Protein AF-G9KKS2-F1 (afdb_monomer_lite)

Radius of gyration: 14.2 Å; chains: 1; bounding box: 35×24×34 Å

Structure (mmCIF, N/CA/C/O backbone):
data_AF-G9KKS2-F1
#
_entry.id   AF-G9KKS2-F1
#
loop_
_atom_site.group_PDB
_atom_site.id
_atom_site.type_symbol
_atom_site.label_atom_id
_atom_site.label_alt_id
_atom_site.label_comp_id
_atom_site.label_asym_id
_atom_site.label_entity_id
_atom_site.label_seq_id
_atom_site.pdbx_PDB_ins_code
_atom_site.Cartn_x
_atom_site.Cartn_y
_atom_site.Cartn_z
_atom_site.occupancy
_atom_site.B_iso_or_equiv
_atom_site.auth_seq_id
_atom_site.auth_comp_id
_atom_site.auth_asym_id
_atom_site.auth_atom_id
_atom_site.pdbx_PDB_model_num
ATOM 1 N N . ALA A 1 1 ? -7.886 7.099 15.543 1.00 83.62 1 ALA A N 1
ATOM 2 C CA . ALA A 1 1 ? -7.538 7.980 14.397 1.00 83.62 1 ALA A CA 1
ATOM 3 C C . ALA A 1 1 ? -8.672 7.925 13.369 1.00 83.62 1 ALA A C 1
ATOM 5 O O . ALA A 1 1 ? -9.555 7.106 13.554 1.00 83.62 1 ALA A O 1
ATOM 6 N N . LYS A 1 2 ? -8.714 8.789 12.344 1.00 93.69 2 LYS A N 1
ATOM 7 C CA . LYS A 1 2 ? -9.787 8.756 11.314 1.00 93.69 2 LYS A CA 1
ATOM 8 C C . LYS A 1 2 ? -9.296 8.363 9.921 1.00 93.69 2 LYS A C 1
ATOM 10 O O . LYS A 1 2 ? -10.074 7.894 9.100 1.00 93.69 2 LYS A O 1
ATOM 15 N N . PHE A 1 3 ? -8.017 8.585 9.652 1.00 96.56 3 PHE A N 1
ATOM 16 C CA . PHE A 1 3 ? -7.410 8.340 8.357 1.00 96.56 3 PHE A CA 1
ATOM 17 C C . PHE A 1 3 ? -5.939 7.975 8.527 1.00 96.56 3 PHE A C 1
ATOM 19 O O . PHE A 1 3 ? -5.321 8.303 9.545 1.00 96.56 3 PHE A O 1
ATOM 26 N N . LEU A 1 4 ? -5.398 7.343 7.495 1.00 97.12 4 LEU A N 1
ATOM 27 C CA . LEU A 1 4 ? -3.981 7.113 7.277 1.00 97.12 4 LEU A CA 1
ATOM 28 C C . LEU A 1 4 ? -3.576 7.844 5.995 1.00 97.12 4 LEU A C 1
ATOM 30 O O . LEU A 1 4 ? -4.281 7.778 4.990 1.00 97.12 4 LEU A O 1
ATOM 34 N N . GLN A 1 5 ? -2.449 8.550 6.033 1.00 97.94 5 GLN A N 1
ATOM 35 C CA . GLN A 1 5 ? -1.909 9.243 4.867 1.00 97.94 5 GLN A CA 1
ATOM 36 C C . GLN A 1 5 ? -0.416 8.972 4.723 1.00 97.94 5 GLN A C 1
ATOM 38 O O . GLN A 1 5 ? 0.298 8.872 5.724 1.00 97.94 5 GLN A O 1
ATOM 43 N N . TYR A 1 6 ? 0.050 8.865 3.483 1.00 97.88 6 TYR A N 1
ATOM 44 C CA . TYR A 1 6 ? 1.457 8.637 3.173 1.00 97.88 6 TYR A CA 1
ATOM 45 C C . TYR A 1 6 ? 1.794 9.085 1.748 1.00 97.88 6 TYR A C 1
ATOM 47 O O . TYR A 1 6 ? 0.917 9.317 0.914 1.00 97.88 6 TYR A O 1
ATOM 55 N N . TRP A 1 7 ? 3.096 9.166 1.471 1.00 98.12 7 TRP A N 1
ATOM 56 C CA . TRP A 1 7 ? 3.625 9.221 0.114 1.00 98.12 7 TRP A CA 1
ATOM 57 C C . TRP A 1 7 ? 4.288 7.890 -0.225 1.00 98.12 7 TRP A C 1
ATOM 59 O O . TRP A 1 7 ? 5.124 7.405 0.534 1.00 98.12 7 TRP A O 1
ATOM 69 N N . GLY A 1 8 ? 3.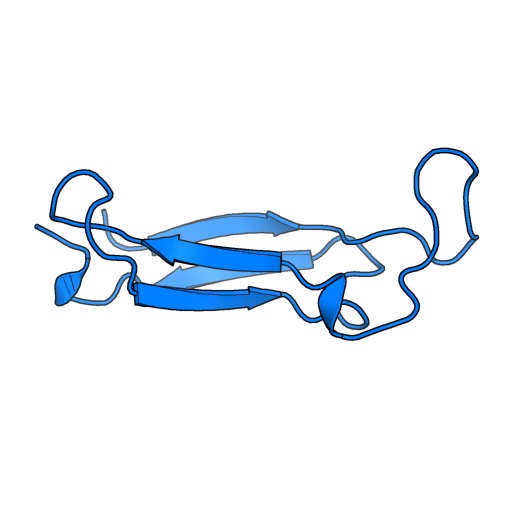909 7.301 -1.354 1.00 96.12 8 GLY A N 1
ATOM 70 C CA . GLY A 1 8 ? 4.432 6.030 -1.839 1.00 96.12 8 GLY A CA 1
ATOM 71 C C . GLY A 1 8 ? 5.132 6.177 -3.185 1.00 96.12 8 GLY A C 1
ATOM 72 O O . GLY A 1 8 ? 4.760 7.019 -4.004 1.00 96.12 8 GLY A O 1
ATOM 73 N N . ARG A 1 9 ? 6.135 5.329 -3.422 1.00 95.31 9 ARG A N 1
ATOM 74 C CA . ARG A 1 9 ? 6.773 5.137 -4.728 1.00 95.31 9 ARG A CA 1
ATOM 75 C C . ARG A 1 9 ? 7.254 3.693 -4.856 1.00 95.31 9 ARG A C 1
ATOM 77 O O . ARG A 1 9 ? 7.900 3.184 -3.946 1.00 95.31 9 ARG A O 1
ATOM 84 N N . ILE A 1 10 ? 6.977 3.071 -5.995 1.00 96.00 10 ILE A N 1
ATOM 85 C CA . ILE A 1 10 ? 7.419 1.729 -6.368 1.00 96.00 10 ILE A CA 1
ATOM 86 C C . ILE A 1 10 ? 8.274 1.863 -7.629 1.00 96.00 10 ILE A C 1
ATOM 88 O O . ILE A 1 10 ? 7.773 2.063 -8.733 1.00 96.00 10 ILE A O 1
ATOM 92 N N . GLY A 1 11 ? 9.590 1.771 -7.448 1.00 94.31 11 GLY A N 1
ATOM 93 C CA . GLY A 1 11 ? 10.556 1.838 -8.540 1.00 94.31 11 GLY A CA 1
ATOM 94 C C . GLY A 1 11 ? 10.727 3.217 -9.181 1.00 94.31 11 GLY A C 1
ATOM 95 O O . GLY A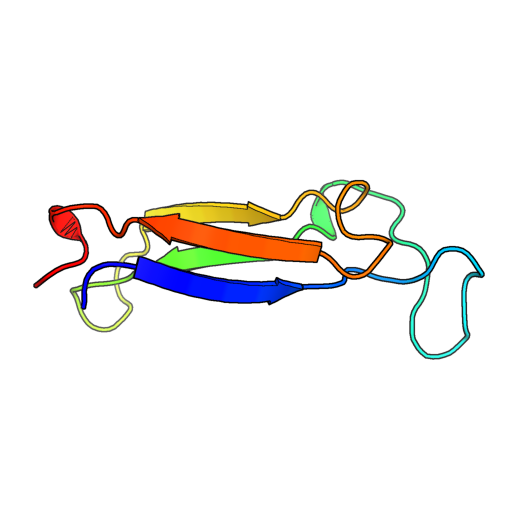 1 11 ? 10.391 4.256 -8.607 1.00 94.31 11 GLY A O 1
ATOM 96 N N . SER A 1 12 ? 11.307 3.242 -10.383 1.00 90.56 12 SER A N 1
ATOM 97 C CA . SER A 1 12 ? 11.558 4.478 -11.131 1.00 90.56 12 SER A CA 1
ATOM 98 C C . SER A 1 12 ? 11.266 4.360 -12.626 1.00 90.56 12 SER A C 1
ATOM 100 O O . SER A 1 12 ? 11.340 3.280 -13.209 1.00 90.56 12 SER A O 1
ATOM 102 N N . GLU A 1 13 ? 10.968 5.494 -13.270 1.00 84.06 13 GLU A N 1
ATOM 103 C CA . GLU A 1 13 ? 10.811 5.555 -14.730 1.00 84.06 13 GLU A CA 1
ATOM 104 C C . GLU A 1 13 ? 12.123 5.276 -15.466 1.00 84.06 13 GLU A C 1
ATOM 106 O O . GLU A 1 13 ? 12.122 4.543 -16.451 1.00 84.06 13 GLU A O 1
ATOM 111 N N . ASN A 1 14 ? 13.237 5.797 -14.942 1.00 83.88 14 ASN A N 1
ATOM 112 C CA . ASN A 1 14 ? 14.546 5.781 -15.602 1.00 83.88 14 ASN A CA 1
ATOM 113 C C . ASN A 1 14 ? 15.365 4.511 -15.325 1.00 83.88 14 ASN A C 1
ATOM 115 O O . ASN A 1 14 ? 16.542 4.465 -15.670 1.00 83.88 14 ASN A O 1
ATOM 119 N N . ASN A 1 15 ? 14.771 3.509 -14.671 1.00 73.69 15 ASN A N 1
ATOM 120 C CA . ASN A 1 15 ? 15.434 2.270 -14.265 1.00 73.69 15 ASN A CA 1
ATOM 121 C C . ASN A 1 15 ? 16.778 2.513 -13.546 1.00 73.69 15 ASN A C 1
ATOM 123 O O . ASN A 1 15 ? 17.820 1.978 -13.923 1.00 73.69 15 ASN A O 1
ATOM 127 N N . MET A 1 16 ? 16.751 3.376 -12.527 1.00 81.31 16 MET A N 1
ATOM 128 C CA . MET A 1 16 ? 17.926 3.708 -11.720 1.00 81.31 16 MET A CA 1
ATOM 129 C C . MET A 1 16 ? 18.483 2.462 -11.019 1.00 81.31 16 MET A C 1
ATOM 131 O O . MET A 1 16 ? 17.718 1.625 -10.547 1.00 81.31 16 MET A O 1
ATOM 135 N N . THR A 1 17 ? 19.806 2.387 -10.864 1.00 81.44 17 THR A N 1
ATOM 136 C CA . THR A 1 17 ? 20.507 1.235 -10.259 1.00 81.44 17 THR A CA 1
ATOM 137 C C . THR A 1 17 ? 20.082 0.921 -8.823 1.00 81.44 17 THR A C 1
ATOM 139 O O . THR A 1 17 ? 20.188 -0.219 -8.386 1.00 81.44 17 THR A O 1
ATOM 142 N N . SER A 1 18 ? 19.595 1.913 -8.076 1.00 88.25 18 SER A N 1
ATOM 143 C CA . SER A 1 18 ? 19.083 1.739 -6.712 1.00 88.25 18 SER A CA 1
ATOM 144 C C . SER A 1 18 ? 17.560 1.574 -6.631 1.00 88.25 18 SER A C 1
ATOM 146 O O . SER A 1 18 ? 17.036 1.323 -5.549 1.00 88.25 18 SER A O 1
ATOM 148 N N . CYS A 1 19 ? 16.831 1.748 -7.739 1.00 89.75 19 CYS A N 1
ATOM 149 C CA . CYS A 1 19 ? 15.369 1.780 -7.754 1.00 89.75 19 CYS A CA 1
ATOM 150 C C . CYS A 1 19 ? 14.846 1.374 -9.138 1.00 89.75 19 CYS A C 1
ATOM 152 O O . CYS A 1 19 ? 14.479 2.218 -9.959 1.00 89.75 19 CYS A O 1
ATOM 154 N N . HIS A 1 20 ? 14.865 0.075 -9.422 1.00 93.06 20 HIS A N 1
ATOM 155 C CA . HIS A 1 20 ? 14.505 -0.454 -10.735 1.00 93.06 20 HIS A CA 1
ATOM 156 C C . HIS A 1 20 ? 13.028 -0.242 -11.075 1.00 93.06 20 HIS A C 1
ATOM 158 O O . HIS A 1 20 ? 12.182 -0.084 -10.195 1.00 93.06 20 HIS A O 1
ATOM 164 N N . ARG A 1 21 ? 12.716 -0.220 -12.373 1.00 93.88 21 ARG A N 1
ATOM 165 C CA . ARG A 1 21 ? 11.330 -0.156 -12.844 1.00 93.88 21 ARG A CA 1
ATOM 166 C C . ARG A 1 21 ? 10.632 -1.490 -12.538 1.00 93.88 21 ARG A C 1
ATOM 168 O O . ARG A 1 21 ? 11.165 -2.520 -12.948 1.00 93.88 21 ARG A O 1
ATOM 175 N N . PRO A 1 22 ? 9.456 -1.492 -11.890 1.00 94.31 22 PRO A N 1
ATOM 176 C CA . PRO A 1 22 ? 8.754 -2.730 -11.595 1.00 94.31 22 PRO A CA 1
ATOM 177 C C . PRO A 1 22 ? 8.143 -3.300 -12.881 1.00 94.31 22 PRO A C 1
ATOM 179 O O . PRO A 1 22 ? 7.659 -2.550 -13.739 1.00 94.31 22 PRO A O 1
ATOM 182 N N . ILE A 1 23 ? 8.173 -4.622 -13.036 1.00 94.69 23 ILE A N 1
ATOM 183 C CA . ILE A 1 23 ? 7.821 -5.301 -14.294 1.00 94.69 23 ILE A CA 1
ATOM 184 C C . ILE A 1 23 ? 6.584 -6.189 -14.176 1.00 94.69 23 ILE A C 1
ATOM 186 O O . ILE A 1 23 ? 5.953 -6.484 -15.192 1.00 94.69 23 ILE A O 1
ATOM 190 N N . CYS A 1 24 ? 6.191 -6.588 -12.966 1.00 95.88 24 CYS A N 1
ATOM 191 C CA . CYS A 1 24 ? 5.035 -7.452 -12.760 1.00 95.88 24 CYS A CA 1
ATOM 192 C C . CYS A 1 24 ? 4.180 -7.063 -11.549 1.00 95.88 24 CYS A C 1
ATOM 194 O O . CYS A 1 24 ? 4.627 -6.410 -10.611 1.00 95.88 24 CYS A O 1
ATOM 196 N N . ARG A 1 25 ? 2.933 -7.554 -11.539 1.00 96.31 25 ARG A N 1
ATOM 197 C CA . ARG A 1 25 ? 1.951 -7.270 -10.479 1.00 96.31 25 ARG A CA 1
ATOM 198 C C . ARG A 1 25 ? 2.419 -7.661 -9.072 1.00 96.31 25 ARG A C 1
ATOM 200 O O . ARG A 1 25 ? 2.013 -7.031 -8.105 1.00 96.31 25 ARG A O 1
ATOM 207 N N . LYS A 1 26 ? 3.277 -8.678 -8.948 1.00 96.94 26 LYS A N 1
ATOM 208 C CA . LYS A 1 26 ? 3.792 -9.152 -7.649 1.00 96.94 26 LYS A CA 1
ATOM 209 C C . LYS A 1 26 ? 4.751 -8.167 -6.974 1.00 96.94 26 LYS A C 1
ATOM 211 O O . LYS A 1 26 ? 5.084 -8.368 -5.816 1.00 96.94 26 LYS A O 1
ATOM 216 N N . GLU A 1 27 ? 5.191 -7.136 -7.690 1.00 96.94 27 GLU A N 1
ATOM 217 C CA . GLU A 1 27 ? 6.028 -6.055 -7.160 1.00 96.94 27 GLU A CA 1
ATOM 218 C C . GLU A 1 27 ? 5.196 -4.876 -6.626 1.00 96.94 27 GLU A C 1
ATOM 220 O O . GLU A 1 27 ? 5.756 -3.862 -6.214 1.00 96.94 27 GLU A O 1
ATOM 225 N N . GLY A 1 28 ? 3.862 -4.987 -6.644 1.00 96.44 28 GLY A N 1
ATOM 226 C CA . GLY A 1 28 ? 2.982 -4.076 -5.918 1.00 96.44 28 GLY A CA 1
ATOM 227 C C . GLY A 1 28 ? 3.157 -4.206 -4.403 1.00 96.44 28 GLY A C 1
ATOM 228 O O . GLY A 1 28 ? 3.694 -5.197 -3.905 1.00 96.44 28 GLY A O 1
ATOM 229 N N . VAL A 1 29 ? 2.682 -3.207 -3.664 1.00 97.88 29 VAL A N 1
ATOM 230 C CA . VAL A 1 29 ? 2.706 -3.212 -2.194 1.00 97.88 29 VAL A CA 1
ATOM 231 C C . VAL A 1 29 ? 1.281 -3.347 -1.674 1.00 97.88 29 VAL A C 1
ATOM 233 O O . VAL A 1 29 ? 0.369 -2.691 -2.173 1.00 97.88 29 VAL A O 1
ATOM 236 N N . LEU A 1 30 ? 1.087 -4.204 -0.675 1.00 98.12 30 LEU A N 1
ATOM 237 C CA . LEU A 1 30 ? -0.177 -4.332 0.041 1.00 98.12 30 LEU A CA 1
ATOM 238 C C . LEU A 1 30 ? -0.049 -3.629 1.386 1.00 98.12 30 LEU A C 1
ATOM 240 O O . LEU A 1 30 ? 0.917 -3.843 2.120 1.00 98.12 30 LEU A O 1
ATOM 244 N N . LEU A 1 31 ? -1.009 -2.761 1.673 1.00 98.00 31 LEU A N 1
ATOM 245 C CA . LEU A 1 31 ? -1.180 -2.153 2.976 1.00 98.00 31 LEU A CA 1
ATOM 246 C C . LEU A 1 31 ? -2.323 -2.878 3.673 1.00 98.00 31 LEU A C 1
ATOM 248 O O . LEU A 1 31 ? -3.483 -2.713 3.291 1.00 98.00 31 LEU A O 1
ATOM 252 N N . ASP A 1 32 ? -1.973 -3.633 4.704 1.00 98.19 32 ASP A N 1
ATOM 253 C CA . ASP A 1 32 ? -2.911 -4.399 5.515 1.00 98.19 32 ASP A CA 1
ATOM 254 C C . ASP A 1 32 ? -2.943 -3.842 6.941 1.00 98.19 32 ASP A C 1
ATOM 256 O O . ASP A 1 32 ? -1.987 -3.210 7.405 1.00 98.19 32 ASP A O 1
ATOM 260 N N . TYR A 1 33 ? -4.038 -4.096 7.651 1.00 97.75 33 TYR A N 1
ATOM 261 C CA . TYR A 1 33 ? -4.152 -3.805 9.076 1.00 97.75 33 TYR A CA 1
ATOM 262 C C . TYR A 1 33 ? -4.498 -5.074 9.862 1.00 97.75 33 TYR A C 1
ATOM 264 O O . TYR A 1 33 ? -5.038 -6.037 9.316 1.00 97.75 33 TYR A O 1
ATOM 272 N N . SER A 1 34 ? -4.172 -5.061 11.153 1.00 98.00 34 SER A N 1
ATOM 273 C CA . SER A 1 34 ? -4.474 -6.134 12.096 1.00 98.00 34 SER A CA 1
ATOM 274 C C . SER A 1 34 ? -4.946 -5.541 13.418 1.00 98.00 34 SER A C 1
ATOM 276 O O . SER A 1 34 ? -4.445 -4.502 13.853 1.00 98.00 34 SER A O 1
ATOM 278 N N . THR A 1 35 ? -5.898 -6.216 14.055 1.00 97.44 35 THR A N 1
ATOM 279 C CA . THR A 1 35 ? -6.500 -5.826 15.340 1.00 97.44 35 THR A CA 1
ATOM 280 C C . THR A 1 35 ? -6.318 -6.897 16.418 1.00 97.44 35 THR A C 1
ATOM 282 O O . THR A 1 35 ? -6.747 -6.725 17.555 1.00 97.44 35 THR A O 1
ATOM 285 N N . ASP A 1 36 ? -5.621 -7.988 16.086 1.00 97.44 36 ASP A N 1
ATOM 286 C CA . ASP A 1 36 ? -5.370 -9.145 16.951 1.00 97.44 36 ASP A CA 1
ATOM 287 C C . ASP A 1 36 ? -3.870 -9.388 17.205 1.00 97.44 36 ASP A C 1
ATOM 289 O O . ASP A 1 36 ? -3.447 -10.489 17.556 1.00 97.44 36 ASP A O 1
ATOM 293 N N . GLY A 1 37 ? -3.048 -8.347 17.037 1.00 96.19 37 GLY A N 1
ATOM 294 C CA . GLY A 1 37 ? -1.601 -8.426 17.249 1.00 96.19 37 GLY A CA 1
ATOM 295 C C . GLY A 1 37 ? -0.830 -9.088 16.102 1.00 96.19 37 GLY A C 1
ATOM 296 O O . GLY A 1 37 ? 0.312 -9.499 16.301 1.00 96.19 37 GLY A O 1
ATOM 297 N N . GLY A 1 38 ? -1.424 -9.174 14.910 1.00 97.62 38 GLY A N 1
ATOM 298 C CA . GLY A 1 38 ? -0.783 -9.685 13.698 1.00 97.62 38 GLY A CA 1
ATOM 299 C C . GLY A 1 38 ? -1.051 -11.161 13.408 1.00 97.62 38 GLY A C 1
ATOM 300 O O . GLY A 1 38 ? -0.337 -11.739 12.586 1.00 97.62 38 GLY A O 1
ATOM 301 N N . ILE A 1 39 ? -2.046 -11.773 14.061 1.00 98.12 39 ILE A N 1
ATOM 302 C CA . ILE A 1 39 ? -2.481 -13.149 13.777 1.00 98.12 39 ILE A CA 1
ATO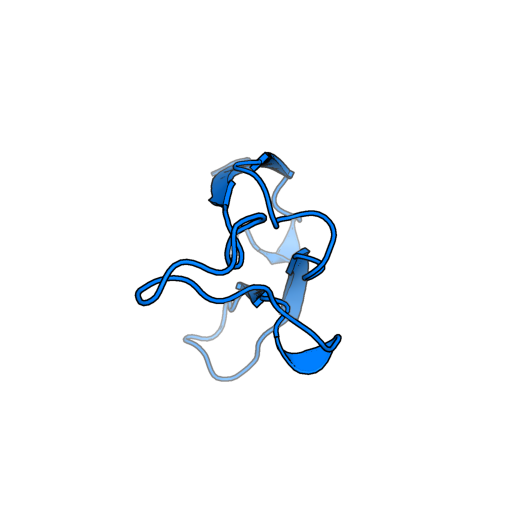M 303 C C . ILE A 1 39 ? -3.266 -13.171 12.462 1.00 98.12 39 ILE A C 1
ATOM 305 O O . ILE A 1 39 ? -3.016 -14.026 11.610 1.00 98.12 39 ILE A O 1
ATOM 309 N N . THR A 1 40 ? -4.177 -12.215 12.277 1.00 97.94 40 THR A N 1
ATOM 310 C CA . THR A 1 40 ? -4.913 -12.008 11.028 1.00 97.94 40 THR A CA 1
ATOM 311 C C . THR A 1 40 ? -4.676 -10.612 10.468 1.00 97.94 40 THR A C 1
ATOM 313 O O . THR A 1 40 ? -4.380 -9.662 11.197 1.00 97.94 40 THR A O 1
ATOM 316 N N . TRP A 1 41 ? -4.775 -10.514 9.142 1.00 98.31 41 TRP A N 1
ATOM 317 C CA . TRP A 1 41 ? -4.537 -9.297 8.377 1.00 98.31 41 TRP A CA 1
ATOM 318 C C . TRP A 1 41 ? -5.667 -9.096 7.375 1.00 98.31 41 TRP A C 1
ATOM 320 O O . TRP A 1 41 ? -6.045 -10.030 6.662 1.00 98.31 41 TRP A O 1
ATOM 330 N N . THR A 1 42 ? -6.181 -7.872 7.315 1.00 98.19 42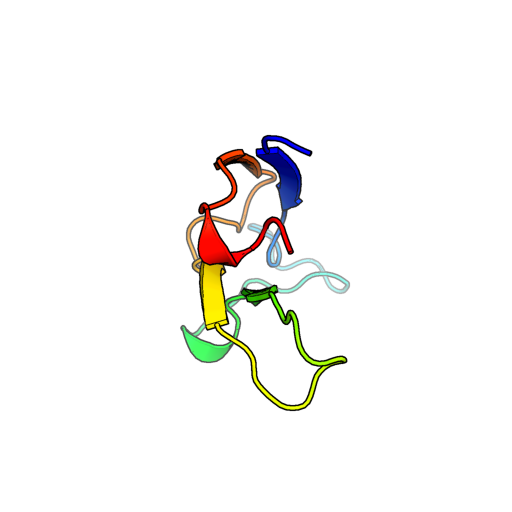 THR A N 1
ATOM 331 C CA . THR A 1 42 ? -7.216 -7.461 6.365 1.00 98.19 42 THR A CA 1
ATOM 332 C C . THR A 1 42 ? -6.645 -6.410 5.422 1.00 98.19 42 THR A C 1
ATOM 334 O O . THR A 1 42 ? -6.029 -5.438 5.866 1.00 98.19 42 THR A O 1
ATOM 337 N N . LEU A 1 43 ? -6.873 -6.594 4.118 1.00 98.19 43 LEU A N 1
ATOM 338 C CA . LEU A 1 43 ? -6.411 -5.664 3.088 1.00 98.19 43 LEU A CA 1
ATOM 339 C C . LEU A 1 43 ? -7.096 -4.304 3.237 1.00 98.19 43 LEU A C 1
ATOM 341 O O . LEU A 1 43 ? -8.319 -4.208 3.129 1.00 98.19 43 LEU A O 1
ATOM 345 N N . LEU A 1 44 ? -6.297 -3.253 3.422 1.00 97.88 44 LEU A N 1
ATOM 346 C CA . LEU A 1 44 ? -6.764 -1.867 3.434 1.00 97.88 44 LEU A CA 1
ATOM 347 C C . LEU A 1 44 ? -6.612 -1.217 2.057 1.00 97.88 44 LEU A C 1
ATOM 349 O O . LEU A 1 44 ? -7.508 -0.503 1.611 1.00 97.88 44 LEU A O 1
ATOM 353 N N . HIS A 1 45 ? -5.471 -1.430 1.389 1.00 97.81 45 HIS A N 1
ATOM 354 C CA . HIS A 1 45 ? -5.172 -0.785 0.109 1.00 97.81 45 HIS A CA 1
ATOM 355 C C . HIS A 1 45 ? -4.107 -1.522 -0.709 1.00 97.81 45 HIS A C 1
ATOM 357 O O . HIS A 1 45 ? -3.063 -1.907 -0.187 1.00 97.81 45 HIS A O 1
ATOM 363 N N . GLU A 1 46 ? -4.345 -1.660 -2.017 1.00 97.56 46 GLU A N 1
ATOM 364 C CA . GLU A 1 46 ? -3.376 -2.205 -2.979 1.00 97.56 46 GLU A CA 1
ATOM 365 C C . GLU A 1 46 ? -2.672 -1.066 -3.730 1.00 97.56 46 GLU A C 1
ATOM 367 O O . GLU A 1 46 ? -3.286 -0.287 -4.466 1.00 97.56 46 GLU A O 1
ATOM 372 N N . MET A 1 47 ? -1.351 -1.002 -3.582 1.00 97.75 47 MET A N 1
ATOM 373 C CA . MET A 1 47 ? -0.486 -0.086 -4.312 1.00 97.75 47 MET A CA 1
ATOM 374 C C . MET A 1 47 ? -0.014 -0.756 -5.605 1.00 97.75 47 MET A C 1
ATOM 376 O O . MET A 1 47 ? 0.954 -1.519 -5.622 1.00 97.75 47 MET A O 1
ATOM 380 N N . ASP A 1 48 ? -0.716 -0.473 -6.701 1.00 97.00 48 ASP A N 1
ATOM 381 C CA . ASP A 1 48 ? -0.388 -1.029 -8.015 1.00 97.00 48 ASP A CA 1
ATOM 382 C C . ASP A 1 48 ? 0.997 -0.574 -8.512 1.00 97.00 48 ASP A C 1
ATOM 384 O O . ASP A 1 48 ? 1.304 0.618 -8.580 1.00 97.00 48 ASP A O 1
ATOM 388 N N . TYR A 1 49 ? 1.823 -1.533 -8.926 1.00 95.81 49 TYR A N 1
ATOM 389 C CA . TYR A 1 49 ? 3.209 -1.297 -9.328 1.00 95.81 49 TYR A CA 1
ATOM 390 C C . TYR A 1 49 ? 3.381 -0.292 -10.481 1.00 95.81 49 TYR A C 1
ATOM 392 O O . TYR A 1 49 ? 4.417 0.364 -10.557 1.00 95.81 49 TYR A O 1
ATOM 400 N N . GLN A 1 50 ? 2.391 -0.129 -11.368 1.00 94.75 50 GLN A N 1
ATOM 401 C CA . GLN A 1 50 ? 2.463 0.831 -12.476 1.00 94.75 50 GLN A CA 1
ATOM 402 C C . GLN A 1 50 ? 2.009 2.229 -12.054 1.00 94.75 50 GLN A C 1
ATOM 404 O O . GLN A 1 50 ? 2.518 3.226 -12.567 1.00 94.75 50 GLN A O 1
ATOM 409 N N . LYS A 1 51 ? 1.070 2.319 -11.107 1.00 95.69 51 LYS A N 1
ATOM 410 C CA . LYS A 1 51 ? 0.518 3.598 -10.629 1.00 95.69 51 LYS A CA 1
ATOM 411 C C . LYS A 1 51 ? 1.440 4.345 -9.667 1.00 95.69 51 LYS A C 1
ATOM 413 O O . LYS A 1 51 ? 1.276 5.552 -9.511 1.00 95.69 51 LYS A O 1
ATOM 418 N N . TYR A 1 52 ? 2.384 3.645 -9.038 1.00 96.69 52 TYR A N 1
ATOM 419 C CA . TYR A 1 52 ? 3.318 4.210 -8.057 1.00 96.69 52 TYR A CA 1
ATOM 420 C C . TYR A 1 52 ? 4.740 4.417 -8.600 1.00 96.69 52 TYR A C 1
ATOM 422 O O . TYR A 1 52 ? 5.659 4.664 -7.825 1.00 96.69 52 TYR A O 1
ATOM 430 N N . ILE A 1 53 ? 4.953 4.349 -9.919 1.00 93.81 53 ILE A N 1
ATOM 431 C CA . ILE A 1 53 ? 6.279 4.585 -10.524 1.00 93.81 53 ILE A CA 1
ATOM 432 C C . ILE A 1 53 ? 6.814 5.998 -10.199 1.00 93.81 53 ILE A C 1
ATOM 434 O O . ILE A 1 53 ? 8.022 6.199 -10.011 1.00 93.81 53 ILE A O 1
ATOM 438 N N . SER A 1 54 ? 5.910 6.974 -10.097 1.0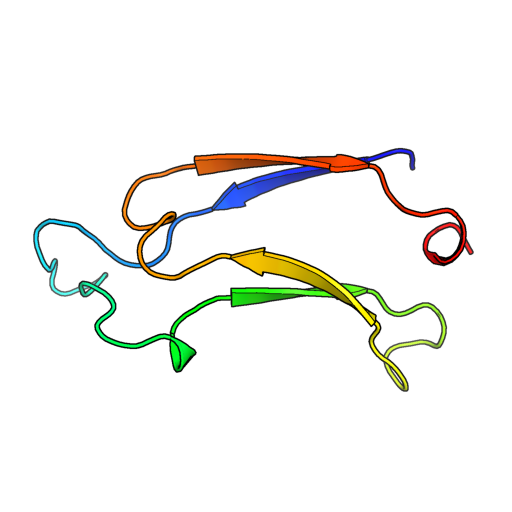0 92.50 54 SER A N 1
ATOM 439 C CA . SER A 1 54 ? 6.169 8.312 -9.566 1.00 92.50 54 SER A CA 1
ATOM 440 C C . SER A 1 54 ? 5.618 8.451 -8.143 1.00 92.50 54 SER A C 1
ATOM 442 O O . SER A 1 54 ? 4.783 7.663 -7.698 1.00 92.50 54 SER A O 1
ATOM 444 N N . VAL A 1 55 ? 6.119 9.448 -7.405 1.00 95.38 55 VAL A N 1
ATOM 445 C CA . VAL A 1 55 ? 5.663 9.707 -6.034 1.00 95.38 55 VAL A CA 1
ATOM 446 C C . VAL A 1 55 ? 4.173 10.026 -6.045 1.00 95.38 55 VAL A C 1
ATOM 448 O O . VAL A 1 55 ? 3.730 10.947 -6.732 1.00 95.38 55 VAL A O 1
ATOM 451 N N . ARG A 1 56 ? 3.417 9.295 -5.233 1.00 97.06 56 ARG A N 1
ATOM 452 C CA . ARG A 1 56 ? 1.975 9.450 -5.086 1.00 97.06 56 ARG A CA 1
ATOM 453 C C . ARG A 1 56 ? 1.621 9.695 -3.629 1.00 97.06 56 ARG A C 1
ATOM 455 O O . ARG A 1 56 ? 2.186 9.058 -2.751 1.00 97.06 56 ARG A O 1
ATOM 462 N N . HIS A 1 57 ? 0.695 10.617 -3.391 1.00 98.12 57 HIS A N 1
ATOM 463 C CA . HIS A 1 57 ? 0.086 10.829 -2.082 1.00 98.12 57 HIS A CA 1
ATOM 464 C C . HIS A 1 57 ? -1.235 10.070 -2.010 1.00 98.12 57 HIS A C 1
ATOM 466 O O . HIS A 1 57 ? -2.084 10.261 -2.885 1.00 98.12 57 HIS A O 1
ATOM 472 N N . ASP A 1 58 ? -1.429 9.284 -0.957 1.00 98.25 58 ASP A N 1
ATOM 473 C CA . ASP A 1 58 ? -2.713 8.653 -0.668 1.00 98.25 58 ASP A CA 1
ATOM 474 C C . ASP A 1 58 ? -3.228 9.077 0.699 1.00 98.25 58 ASP A C 1
ATOM 476 O O . ASP A 1 58 ? -2.479 9.264 1.659 1.00 98.25 58 ASP A O 1
ATOM 480 N N . TYR A 1 59 ? -4.545 9.226 0.751 1.00 98.00 59 TYR A N 1
ATOM 481 C CA . TYR A 1 59 ? -5.314 9.554 1.935 1.00 98.00 59 TYR A CA 1
ATOM 482 C C . TYR A 1 59 ? -6.436 8.529 2.031 1.00 98.00 59 TYR A C 1
ATOM 484 O O . TYR A 1 59 ? -7.293 8.459 1.148 1.00 98.00 59 TYR A O 1
ATOM 492 N N . ILE A 1 60 ? -6.407 7.715 3.079 1.00 97.62 60 ILE A N 1
ATOM 493 C CA . ILE A 1 60 ? -7.284 6.558 3.231 1.00 97.62 60 ILE A CA 1
ATOM 494 C C . ILE A 1 60 ? -8.067 6.731 4.523 1.00 97.62 60 ILE A C 1
ATOM 496 O O . ILE A 1 60 ? -7.482 6.863 5.599 1.00 97.62 60 ILE A O 1
ATOM 500 N N . LEU A 1 61 ? -9.394 6.736 4.418 1.00 97.25 61 LEU A N 1
ATOM 501 C CA . LEU A 1 61 ? -10.262 6.678 5.589 1.00 97.25 61 LEU A CA 1
ATOM 502 C C . LEU A 1 61 ? -10.163 5.288 6.208 1.00 97.25 61 LEU A C 1
ATOM 504 O O . LEU A 1 61 ? -10.254 4.287 5.499 1.00 97.25 61 LEU A O 1
ATOM 508 N N . LEU A 1 62 ? -9.971 5.239 7.524 1.00 97.12 62 LEU A N 1
ATOM 509 C CA . LEU A 1 62 ? -9.939 3.963 8.224 1.00 97.12 62 LEU A CA 1
ATOM 510 C C . LEU A 1 62 ? -11.366 3.407 8.315 1.00 97.12 62 LEU A C 1
ATOM 512 O O . LEU A 1 62 ? -12.272 4.156 8.700 1.00 97.12 62 LEU A O 1
ATOM 516 N N . PRO A 1 63 ? -11.578 2.131 7.962 1.00 96.62 63 PRO A N 1
ATOM 517 C CA . PRO A 1 63 ? -12.855 1.472 8.187 1.00 96.62 63 PRO A CA 1
ATOM 518 C C . PRO A 1 63 ? -13.095 1.273 9.692 1.00 96.62 63 PRO A C 1
ATOM 520 O O . PRO A 1 63 ? -12.167 1.345 10.498 1.00 96.62 63 PRO A O 1
ATOM 523 N N . GLU A 1 64 ? -14.355 1.078 10.083 1.00 95.38 64 GLU A N 1
ATOM 524 C CA . GLU A 1 64 ? -14.758 1.004 11.496 1.00 95.38 64 GLU A CA 1
ATOM 525 C C . GLU A 1 64 ? -14.119 -0.182 12.233 1.00 95.38 64 GLU A C 1
ATOM 527 O O . GLU A 1 64 ? -13.724 -0.060 13.390 1.00 95.38 64 GLU A O 1
ATOM 532 N N . ASP A 1 65 ? -13.943 -1.300 11.532 1.00 94.69 65 ASP A N 1
ATOM 533 C CA . ASP A 1 65 ? -13.289 -2.516 12.018 1.00 94.69 65 ASP A CA 1
ATOM 534 C C . ASP A 1 65 ? -11.794 -2.331 12.333 1.00 94.69 65 ASP A C 1
ATOM 536 O O . ASP A 1 65 ? -11.254 -3.080 13.142 1.00 94.69 65 ASP A O 1
ATOM 540 N N . ALA A 1 66 ? -11.134 -1.314 11.772 1.00 95.00 66 ALA A N 1
ATOM 541 C CA . ALA A 1 66 ? -9.740 -0.975 12.060 1.00 95.00 66 ALA A CA 1
ATOM 542 C C . ALA A 1 66 ? -9.5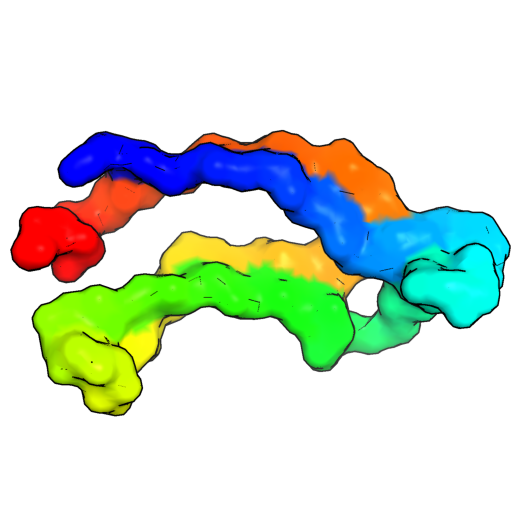63 -0.024 13.266 1.00 95.00 66 ALA A C 1
ATOM 544 O O . ALA A 1 66 ? -8.435 0.369 13.571 1.00 95.00 66 ALA A O 1
ATOM 545 N N . LEU A 1 67 ? -10.648 0.400 13.931 1.00 88.69 67 LEU A N 1
ATOM 546 C CA . LEU A 1 67 ? -10.628 1.403 15.014 1.00 88.69 67 LEU A CA 1
ATOM 547 C C . LEU A 1 67 ? -10.621 0.820 16.440 1.00 88.69 67 LEU A C 1
ATOM 549 O O . LEU A 1 67 ? -10.814 1.578 17.393 1.00 88.69 67 LEU A O 1
ATOM 553 N N . THR A 1 68 ? -10.415 -0.490 16.575 1.00 77.56 68 THR A N 1
ATOM 554 C CA . THR A 1 68 ? -10.328 -1.234 17.850 1.00 77.56 68 THR A CA 1
ATOM 555 C C . THR A 1 68 ? -9.208 -0.787 18.777 1.00 77.56 68 THR A C 1
ATOM 557 O O . THR A 1 68 ? -8.094 -0.504 18.280 1.00 77.56 68 THR A O 1
#

pLDDT: mean 94.55, std 5.29, range [73.69, 98.31]

InterPro domains:
  IPR034968 Reelin [PTHR11841] (1-68)
  IPR049419 Reelin, subrepeat B [PF21471] (2-67)

Sequence (68 aa):
AKFLQYWGRIGSENNMTSCHRPICRKEGVLLDYSTDGGITWTLLHEMDYQKYISVRHDYILLPEDALT

Secondary structure (DSSP, 8-state):
--EEEEEE--S-TT-BTTBPPP-SGGGSEEEEE-SSSSSS-EEEEEE-TTTTSS-EEEEEEPPGGG--

Foldseek 3Di:
DFKDKDKAAQFAPVQDPVGGQDDDQVSKDWDWADDPVPPDTDTQDIGGSVNRNDIDMDIGTDDPVRVD

Organism: Mustela putorius furo (NCBI:txid9669)